Protein AF-A0A086XR44-F1 (afdb_monomer)

Structure (mmCIF, N/CA/C/O backbone):
data_AF-A0A086XR44-F1
#
_entry.id   AF-A0A086XR44-F1
#
loop_
_atom_site.group_PDB
_atom_site.id
_atom_site.type_symbol
_atom_site.label_atom_id
_atom_site.label_alt_id
_atom_site.label_comp_id
_atom_site.label_asym_id
_atom_site.label_entity_id
_atom_site.label_seq_id
_atom_site.pdbx_PDB_ins_code
_atom_site.Cartn_x
_atom_site.Cartn_y
_atom_site.Cartn_z
_atom_site.occupancy
_atom_site.B_iso_or_equiv
_atom_site.auth_seq_id
_atom_site.auth_comp_id
_atom_site.auth_asym_id
_atom_site.auth_atom_id
_atom_site.pdbx_PDB_model_num
ATOM 1 N N . MET A 1 1 ? -2.323 15.886 -8.050 1.00 65.56 1 MET A N 1
ATOM 2 C CA . MET A 1 1 ? -1.390 14.756 -7.868 1.00 65.56 1 MET A CA 1
ATOM 3 C C . MET A 1 1 ? -0.703 14.491 -9.195 1.00 65.56 1 MET A C 1
ATOM 5 O O . MET A 1 1 ? -1.319 14.731 -10.231 1.00 65.56 1 MET A O 1
ATOM 9 N N . SER A 1 2 ? 0.565 14.086 -9.165 1.00 91.62 2 SER A N 1
ATOM 10 C CA . SER A 1 2 ? 1.334 13.680 -10.346 1.00 91.62 2 SER A CA 1
ATOM 11 C C . SER A 1 2 ? 0.829 12.342 -10.904 1.00 91.62 2 SER A C 1
ATOM 13 O O . SER A 1 2 ? 0.250 11.546 -10.166 1.00 91.62 2 SER A O 1
ATOM 15 N N . LEU A 1 3 ? 1.084 12.061 -12.189 1.00 93.94 3 LEU A N 1
ATOM 16 C CA . LEU A 1 3 ? 0.737 10.780 -12.825 1.00 93.94 3 LEU A CA 1
ATOM 17 C C . LEU A 1 3 ? 1.347 9.586 -12.074 1.00 93.94 3 LEU A C 1
ATOM 19 O O . LEU A 1 3 ? 0.687 8.570 -11.888 1.00 93.94 3 LEU A O 1
ATOM 23 N N . THR A 1 4 ? 2.591 9.719 -11.608 1.00 94.69 4 THR A N 1
ATOM 24 C CA . THR A 1 4 ? 3.276 8.669 -10.840 1.00 94.69 4 THR A CA 1
ATOM 25 C C . THR A 1 4 ? 2.541 8.342 -9.543 1.00 94.69 4 THR A C 1
ATOM 27 O O . THR A 1 4 ? 2.40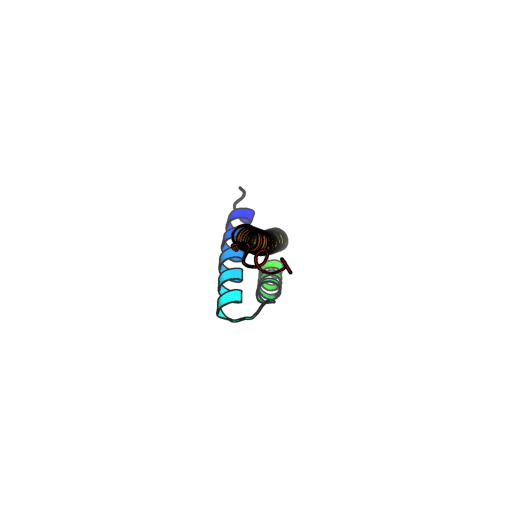3 7.171 -9.208 1.00 94.69 4 THR A O 1
ATOM 30 N N . GLU A 1 5 ? 2.067 9.363 -8.824 1.00 94.94 5 GLU A N 1
ATOM 31 C CA . GLU A 1 5 ? 1.348 9.188 -7.557 1.00 94.94 5 GLU A CA 1
ATOM 32 C C . GLU A 1 5 ? -0.012 8.525 -7.787 1.00 94.94 5 GLU A C 1
ATOM 34 O O . GLU A 1 5 ? -0.356 7.590 -7.077 1.00 94.94 5 GLU A O 1
ATOM 39 N N . ASP A 1 6 ? -0.752 8.955 -8.814 1.00 96.94 6 ASP A N 1
ATOM 40 C CA . ASP A 1 6 ? -2.051 8.374 -9.173 1.00 96.94 6 ASP A CA 1
ATOM 41 C C . ASP A 1 6 ? -1.938 6.890 -9.564 1.00 96.94 6 ASP A C 1
ATOM 43 O O . ASP A 1 6 ? -2.705 6.056 -9.082 1.00 96.94 6 ASP A O 1
ATOM 47 N N . LEU A 1 7 ? -0.951 6.539 -10.395 1.00 97.50 7 LEU A N 1
ATOM 48 C CA . LEU A 1 7 ? -0.712 5.147 -10.785 1.00 97.50 7 LEU A CA 1
ATOM 49 C C . LEU A 1 7 ? -0.244 4.292 -9.601 1.00 97.50 7 LEU A C 1
ATOM 51 O O . LEU A 1 7 ? -0.664 3.143 -9.470 1.00 97.50 7 LEU A O 1
ATOM 55 N N . ALA A 1 8 ? 0.617 4.844 -8.744 1.00 97.94 8 ALA A N 1
ATOM 56 C CA . ALA A 1 8 ? 1.089 4.171 -7.542 1.00 97.94 8 ALA A CA 1
ATOM 57 C C . ALA A 1 8 ? -0.050 3.898 -6.550 1.00 97.94 8 ALA A C 1
ATOM 59 O O . ALA A 1 8 ? -0.121 2.798 -6.004 1.00 97.94 8 ALA A O 1
ATOM 60 N N . ASP A 1 9 ? -0.944 4.866 -6.344 1.00 98.19 9 ASP A N 1
ATOM 61 C CA . ASP A 1 9 ? -2.069 4.749 -5.417 1.00 98.19 9 ASP A CA 1
ATOM 62 C C . ASP A 1 9 ? -3.081 3.693 -5.879 1.00 98.19 9 ASP A C 1
ATOM 64 O O . ASP A 1 9 ? -3.418 2.781 -5.121 1.00 98.19 9 ASP A O 1
ATOM 68 N N . LYS A 1 10 ? -3.464 3.736 -7.163 1.00 98.25 10 LYS A N 1
ATOM 69 C CA . LYS A 1 10 ? -4.349 2.733 -7.777 1.00 98.25 10 LYS A CA 1
ATOM 70 C C . LYS A 1 10 ? -3.774 1.326 -7.654 1.00 98.25 10 LYS A C 1
ATOM 72 O O . LYS A 1 10 ? -4.445 0.428 -7.151 1.00 98.25 10 LYS A O 1
ATOM 77 N N . LEU A 1 11 ? -2.509 1.147 -8.041 1.00 98.44 11 LEU A N 1
ATOM 78 C CA . LEU A 1 11 ? -1.855 -0.156 -7.958 1.00 98.44 11 LEU A CA 1
ATOM 79 C C . LEU A 1 11 ? -1.737 -0.646 -6.508 1.00 98.44 11 LEU A C 1
ATOM 81 O O . LEU A 1 11 ? -1.880 -1.840 -6.247 1.00 98.44 11 LEU A O 1
ATOM 85 N N . ALA A 1 12 ? -1.478 0.253 -5.558 1.00 98.56 12 ALA A N 1
ATOM 86 C CA . ALA A 1 12 ? -1.430 -0.086 -4.142 1.00 98.56 12 ALA A CA 1
ATOM 87 C C . ALA A 1 12 ? -2.796 -0.577 -3.635 1.00 98.56 12 ALA A C 1
ATOM 89 O O . ALA A 1 12 ? -2.844 -1.590 -2.938 1.00 98.56 12 ALA A O 1
ATOM 90 N N . ALA A 1 13 ? -3.896 0.069 -4.031 1.00 98.38 13 ALA A N 1
ATOM 91 C CA . ALA A 1 13 ? -5.244 -0.353 -3.654 1.00 98.38 13 ALA A CA 1
ATOM 92 C C . ALA A 1 13 ? -5.580 -1.744 -4.217 1.00 98.38 13 ALA A C 1
ATOM 94 O O . ALA A 1 13 ? -6.001 -2.626 -3.465 1.00 98.38 13 ALA A O 1
ATOM 95 N N . ASP A 1 14 ? -5.309 -1.975 -5.507 1.00 98.56 14 ASP A N 1
ATOM 96 C CA . ASP A 1 14 ? -5.492 -3.285 -6.147 1.00 98.56 14 ASP A CA 1
ATOM 97 C C . ASP A 1 14 ? -4.637 -4.374 -5.482 1.00 98.56 14 ASP A C 1
ATOM 99 O O . ASP A 1 14 ? -5.090 -5.503 -5.278 1.00 98.56 14 ASP A O 1
ATOM 103 N N . THR A 1 15 ? -3.404 -4.035 -5.094 1.00 98.56 15 THR A N 1
ATOM 104 C CA . THR A 1 15 ? -2.495 -4.973 -4.426 1.00 98.56 15 THR A CA 1
ATOM 105 C C . THR A 1 15 ? -3.006 -5.357 -3.042 1.00 98.56 15 THR A C 1
ATOM 107 O O . THR A 1 15 ? -3.009 -6.540 -2.714 1.00 98.56 15 THR A O 1
ATOM 110 N N . LEU A 1 16 ? -3.479 -4.400 -2.239 1.00 97.94 16 LEU A N 1
ATOM 111 C CA . LEU A 1 16 ? -4.053 -4.689 -0.920 1.00 97.94 16 LEU A CA 1
ATOM 112 C C . LEU A 1 16 ? -5.331 -5.528 -1.034 1.00 97.94 16 LEU A C 1
ATOM 114 O O . LEU A 1 16 ? -5.489 -6.496 -0.295 1.00 97.94 16 LEU A O 1
ATOM 118 N N . ALA A 1 17 ? -6.195 -5.231 -2.007 1.00 98.00 17 ALA A N 1
ATOM 119 C CA . ALA A 1 17 ? -7.370 -6.056 -2.275 1.00 98.00 17 ALA A CA 1
ATOM 120 C C . ALA A 1 17 ? -6.982 -7.492 -2.677 1.00 98.00 17 ALA A C 1
ATOM 122 O O . ALA A 1 17 ? -7.635 -8.458 -2.277 1.00 98.00 17 ALA A O 1
ATOM 123 N N . ALA A 1 18 ? -5.904 -7.659 -3.450 1.00 98.25 18 ALA A N 1
ATOM 124 C CA . ALA A 1 18 ? -5.365 -8.977 -3.765 1.00 98.25 18 ALA A CA 1
ATOM 125 C C . ALA A 1 18 ? -4.804 -9.682 -2.518 1.00 98.25 18 ALA A C 1
ATOM 127 O O . ALA A 1 18 ? -5.119 -10.853 -2.326 1.00 98.25 18 ALA A O 1
ATOM 128 N N . MET A 1 19 ? -4.064 -8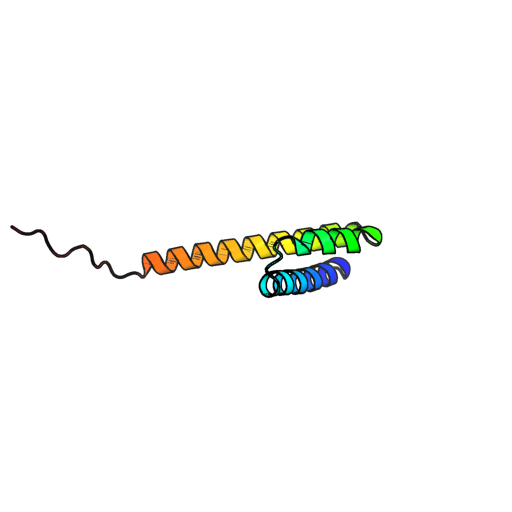.979 -1.651 1.00 98.06 19 MET A N 1
ATOM 129 C CA . MET A 1 19 ? -3.555 -9.514 -0.377 1.00 98.06 19 MET A CA 1
ATOM 130 C C . MET A 1 19 ? -4.686 -10.072 0.492 1.00 98.06 19 MET A C 1
ATOM 132 O O . MET A 1 19 ? -4.5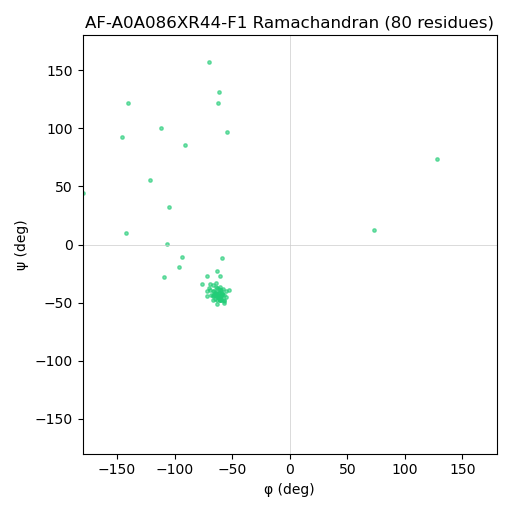76 -11.185 0.997 1.00 98.06 19 MET A O 1
ATOM 136 N N . GLU A 1 20 ? -5.797 -9.342 0.623 1.00 96.12 20 GLU A N 1
ATOM 137 C CA . GLU A 1 20 ? -6.958 -9.801 1.398 1.00 96.12 20 GLU A CA 1
ATOM 138 C C . GLU A 1 20 ? -7.603 -11.059 0.798 1.00 96.12 20 GLU A C 1
ATOM 140 O O . GLU A 1 20 ? -8.047 -11.942 1.530 1.00 96.12 20 GLU A O 1
ATOM 145 N N . ARG A 1 21 ? -7.639 -11.170 -0.535 1.00 97.50 21 ARG A N 1
ATOM 146 C CA . ARG A 1 21 ? -8.237 -12.318 -1.236 1.00 97.50 21 ARG A CA 1
ATOM 147 C C . ARG A 1 21 ? -7.362 -13.567 -1.212 1.00 97.50 21 ARG A C 1
ATOM 149 O O . ARG A 1 21 ? -7.898 -14.672 -1.228 1.00 97.50 21 ARG A O 1
ATOM 156 N N . THR A 1 22 ? -6.043 -13.406 -1.252 1.00 97.31 22 THR A N 1
ATOM 157 C CA . THR A 1 22 ? -5.091 -14.525 -1.324 1.00 97.31 22 THR A CA 1
ATOM 158 C C . THR A 1 22 ? -4.535 -14.923 0.039 1.00 97.31 22 THR A C 1
ATOM 160 O O . THR A 1 22 ? -4.029 -16.034 0.174 1.00 97.31 22 THR A O 1
ATOM 163 N N . GLY A 1 23 ? -4.619 -14.039 1.037 1.00 97.06 23 GLY A N 1
ATOM 164 C CA . GLY A 1 23 ? -3.964 -14.205 2.333 1.00 97.06 23 GLY A CA 1
ATOM 165 C C . GLY A 1 23 ? -2.447 -13.988 2.289 1.00 97.06 23 GL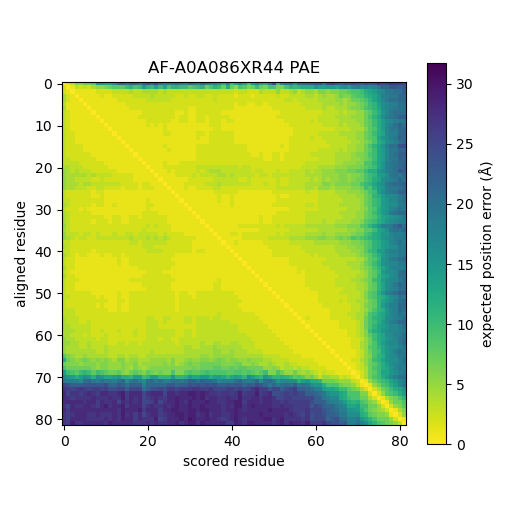Y A C 1
ATOM 166 O O . GLY A 1 23 ? -1.758 -14.339 3.242 1.00 97.06 23 GLY A O 1
ATOM 167 N N . ASP A 1 24 ? -1.905 -13.442 1.196 1.00 97.44 24 ASP A N 1
ATOM 168 C CA . ASP A 1 24 ? -0.473 -13.168 1.074 1.00 97.44 24 ASP A CA 1
ATOM 169 C C . ASP A 1 24 ? -0.135 -11.749 1.555 1.00 97.44 24 ASP A C 1
ATOM 171 O O . ASP A 1 24 ? -0.032 -10.810 0.767 1.00 97.44 24 ASP A O 1
ATOM 175 N N . ASP A 1 25 ? 0.077 -11.587 2.865 1.00 94.88 25 ASP A N 1
ATOM 176 C CA . ASP A 1 25 ? 0.390 -10.298 3.508 1.00 94.88 25 ASP A CA 1
ATOM 177 C C . ASP A 1 25 ? 1.662 -9.604 2.975 1.00 94.88 25 ASP A C 1
ATOM 179 O O . ASP A 1 25 ? 1.929 -8.441 3.298 1.00 94.88 25 ASP A O 1
ATOM 183 N N . ARG A 1 26 ? 2.487 -10.299 2.185 1.00 95.88 26 ARG A N 1
ATOM 184 C CA . ARG A 1 26 ? 3.752 -9.775 1.650 1.00 95.88 26 ARG A CA 1
ATOM 185 C C . ARG A 1 26 ? 3.707 -9.437 0.163 1.00 95.88 26 ARG A C 1
ATOM 187 O O . ARG A 1 26 ? 4.707 -8.920 -0.336 1.00 95.88 26 ARG A O 1
ATOM 194 N N . LEU A 1 27 ? 2.575 -9.622 -0.518 1.00 98.06 27 LEU A N 1
ATOM 195 C CA . LEU A 1 27 ? 2.446 -9.380 -1.961 1.00 98.06 27 LEU A CA 1
ATOM 196 C C . LEU A 1 27 ? 2.909 -7.975 -2.377 1.00 98.06 27 LEU A C 1
ATOM 198 O O . LEU A 1 27 ? 3.592 -7.818 -3.389 1.00 98.06 27 LEU A O 1
ATOM 202 N N . TYR A 1 28 ? 2.613 -6.949 -1.571 1.00 98.19 28 TYR A N 1
ATOM 203 C CA . TYR A 1 28 ? 3.038 -5.574 -1.858 1.00 98.19 28 TYR A CA 1
ATOM 204 C C . TYR A 1 28 ? 4.565 -5.404 -1.925 1.00 98.19 28 TYR A C 1
ATOM 206 O O . TYR A 1 28 ? 5.056 -4.542 -2.648 1.00 98.19 28 TYR A O 1
ATOM 214 N N . LEU A 1 29 ? 5.349 -6.232 -1.229 1.00 98.19 29 LEU A N 1
ATOM 215 C CA . LEU A 1 29 ? 6.810 -6.191 -1.333 1.00 98.19 29 LEU A CA 1
ATOM 216 C C . LEU A 1 29 ? 7.286 -6.733 -2.683 1.00 98.19 29 LEU A C 1
ATOM 218 O O . LEU A 1 29 ? 8.198 -6.162 -3.280 1.00 98.19 29 LEU A O 1
ATOM 222 N N . GLU A 1 30 ? 6.660 -7.800 -3.176 1.00 98.38 30 GLU A N 1
ATOM 223 C CA . GLU A 1 30 ? 7.012 -8.421 -4.455 1.00 98.38 30 GLU A CA 1
ATOM 224 C C . GLU A 1 30 ? 6.590 -7.540 -5.635 1.00 98.38 30 GLU A C 1
ATOM 226 O O . GLU A 1 30 ? 7.402 -7.271 -6.522 1.00 98.38 30 GLU A O 1
ATOM 231 N N . VAL A 1 31 ? 5.372 -6.986 -5.595 1.00 98.38 31 VAL A N 1
ATOM 232 C CA . VAL A 1 31 ? 4.907 -5.996 -6.582 1.00 98.38 31 VAL A CA 1
ATOM 233 C C . VAL A 1 31 ? 5.819 -4.771 -6.577 1.00 98.38 31 VAL A C 1
ATOM 235 O O . VAL A 1 31 ? 6.268 -4.337 -7.637 1.00 98.38 31 VAL A O 1
ATOM 238 N N . GLY A 1 32 ? 6.170 -4.263 -5.390 1.00 98.44 32 GLY A N 1
ATOM 239 C CA . GLY A 1 32 ? 7.099 -3.146 -5.233 1.00 98.44 32 GLY A CA 1
ATOM 240 C C . GLY A 1 32 ? 8.467 -3.418 -5.866 1.00 98.44 32 GLY A C 1
ATOM 241 O O . GLY A 1 32 ? 9.009 -2.559 -6.558 1.00 98.44 32 GLY A O 1
ATOM 242 N N . LYS A 1 33 ? 9.035 -4.614 -5.675 1.00 98.31 33 LYS A N 1
ATOM 243 C CA . LYS A 1 33 ? 10.291 -5.004 -6.338 1.00 98.31 33 LYS A CA 1
ATOM 244 C C . LYS A 1 33 ? 10.139 -5.050 -7.856 1.00 98.31 33 LYS A C 1
ATOM 246 O O . LYS A 1 33 ? 11.007 -4.532 -8.549 1.00 98.31 33 LYS A O 1
ATOM 251 N N . ALA A 1 34 ? 9.049 -5.631 -8.363 1.00 98.25 34 ALA A N 1
ATOM 252 C CA . ALA A 1 34 ? 8.812 -5.773 -9.798 1.00 98.25 34 ALA A CA 1
ATOM 253 C C . ALA A 1 34 ? 8.743 -4.413 -10.512 1.00 98.25 34 ALA A C 1
ATOM 255 O O . ALA A 1 34 ? 9.398 -4.223 -11.536 1.00 98.25 34 ALA A O 1
ATOM 256 N N . ILE A 1 35 ? 8.019 -3.440 -9.945 1.00 97.50 35 ILE A N 1
ATOM 257 C CA . ILE A 1 35 ? 7.951 -2.082 -10.511 1.00 97.50 35 ILE A CA 1
ATOM 258 C C . ILE A 1 35 ? 9.283 -1.329 -10.371 1.00 97.50 35 ILE A C 1
ATOM 260 O O . ILE A 1 35 ? 9.660 -0.579 -11.272 1.00 97.50 35 ILE A O 1
ATOM 264 N N . GLY A 1 36 ? 10.032 -1.571 -9.289 1.00 97.94 36 GLY A N 1
ATOM 265 C CA . GLY A 1 36 ? 11.324 -0.933 -9.020 1.00 97.94 36 GLY A CA 1
ATOM 266 C C . GLY A 1 36 ? 12.411 -1.246 -10.047 1.00 97.94 36 GLY A C 1
ATOM 267 O O . GLY A 1 36 ? 13.329 -0.448 -10.219 1.00 97.94 36 GLY A O 1
ATOM 268 N N . VAL A 1 37 ? 12.282 -2.357 -10.783 1.00 98.19 37 VAL A N 1
ATOM 269 C CA . VAL A 1 37 ? 13.186 -2.704 -11.894 1.00 98.19 37 VAL A CA 1
ATOM 270 C C . VAL A 1 37 ? 13.154 -1.641 -12.998 1.00 98.19 37 VAL A C 1
ATOM 272 O O . VAL A 1 37 ? 14.185 -1.359 -13.603 1.00 98.19 37 VAL A O 1
ATOM 275 N N . LEU A 1 38 ? 11.982 -1.050 -13.264 1.00 97.62 38 LEU A N 1
ATOM 276 C CA . LEU A 1 38 ? 11.779 -0.095 -14.359 1.00 97.62 38 LEU A CA 1
ATOM 277 C C . LEU A 1 38 ? 11.571 1.345 -13.878 1.00 97.62 38 LEU A C 1
ATOM 279 O O . LEU A 1 38 ? 11.888 2.282 -14.607 1.00 97.62 38 LEU A O 1
ATOM 283 N N . SER A 1 39 ? 11.030 1.544 -12.674 1.00 97.88 39 SER A N 1
ATOM 284 C CA . SER A 1 39 ? 10.759 2.876 -12.129 1.00 97.88 39 SER A CA 1
ATOM 285 C C . SER A 1 39 ? 10.950 2.921 -10.606 1.00 97.88 39 SER A C 1
ATOM 287 O O . SER A 1 39 ? 10.007 2.672 -9.848 1.00 97.88 39 SER A O 1
ATOM 289 N N . PRO A 1 40 ? 12.155 3.293 -10.133 1.00 97.31 40 PRO A N 1
ATOM 290 C CA . PRO A 1 40 ? 12.440 3.438 -8.704 1.00 97.31 40 PRO A CA 1
ATOM 291 C C . PRO A 1 40 ? 11.531 4.466 -8.015 1.00 97.31 40 PRO A C 1
ATOM 293 O O . PRO A 1 40 ? 10.980 4.203 -6.952 1.00 97.31 40 PRO A O 1
ATOM 296 N N . SER A 1 41 ? 11.273 5.611 -8.654 1.00 97.25 41 SER A N 1
ATOM 297 C CA . SER A 1 41 ? 10.420 6.651 -8.065 1.00 97.25 41 SER A CA 1
ATOM 298 C C . SER A 1 41 ? 8.959 6.207 -7.919 1.00 97.25 41 SER A C 1
ATOM 300 O O . SER A 1 41 ? 8.301 6.562 -6.943 1.00 97.25 41 SER A O 1
ATOM 302 N N . MET A 1 42 ? 8.441 5.402 -8.857 1.00 97.19 42 MET A N 1
ATOM 303 C CA . MET A 1 42 ? 7.102 4.821 -8.719 1.00 97.19 42 MET A CA 1
ATOM 304 C C . MET A 1 42 ? 7.066 3.761 -7.615 1.00 97.19 42 MET A C 1
ATOM 306 O O . MET A 1 42 ? 6.088 3.704 -6.875 1.00 97.19 42 MET A O 1
ATOM 310 N N . GLN A 1 43 ? 8.129 2.962 -7.459 1.00 98.50 43 GLN A N 1
ATOM 311 C CA . GLN A 1 43 ? 8.255 2.011 -6.352 1.00 98.50 43 GLN A CA 1
ATOM 312 C C . GLN A 1 43 ? 8.155 2.706 -4.993 1.00 98.50 43 GLN A C 1
ATOM 314 O O . GLN A 1 43 ? 7.412 2.251 -4.122 1.00 98.50 43 GLN A O 1
ATOM 319 N N . GLU A 1 44 ? 8.880 3.807 -4.806 1.00 98.12 44 GLU A N 1
ATOM 320 C CA . GLU A 1 44 ? 8.848 4.569 -3.557 1.00 98.12 44 GLU A CA 1
ATOM 321 C C . GLU A 1 44 ? 7.445 5.109 -3.257 1.00 98.12 44 GLU A C 1
ATOM 323 O O . GLU A 1 44 ? 6.943 4.926 -2.142 1.00 98.12 44 GLU A O 1
ATOM 328 N N . ALA A 1 45 ? 6.787 5.699 -4.263 1.00 98.19 45 ALA A N 1
ATOM 329 C CA . ALA A 1 45 ? 5.417 6.195 -4.152 1.00 98.19 45 ALA A CA 1
ATOM 330 C C . ALA A 1 45 ? 4.429 5.066 -3.809 1.00 98.19 45 ALA A C 1
ATOM 332 O O . ALA A 1 45 ? 3.671 5.177 -2.848 1.00 98.19 45 ALA A O 1
ATOM 333 N N . PHE A 1 46 ? 4.501 3.940 -4.520 1.00 98.62 46 PHE A N 1
ATOM 334 C CA . PHE A 1 46 ? 3.638 2.776 -4.311 1.00 98.62 46 PHE A CA 1
ATOM 335 C C . PHE A 1 46 ? 3.790 2.190 -2.904 1.00 98.62 46 PHE A C 1
ATOM 337 O O . PHE A 1 46 ? 2.799 1.956 -2.209 1.00 98.62 46 PHE A O 1
ATOM 344 N N . LEU A 1 47 ? 5.030 1.992 -2.442 1.00 98.50 47 LEU A N 1
ATOM 345 C CA . LEU A 1 47 ? 5.283 1.486 -1.094 1.00 98.50 47 LEU A CA 1
ATOM 346 C C . LEU A 1 47 ? 4.799 2.476 -0.027 1.00 98.50 47 LEU A C 1
ATOM 348 O O . LEU A 1 47 ? 4.357 2.054 1.043 1.00 98.50 47 LEU A O 1
ATOM 352 N N . SER A 1 48 ? 4.876 3.781 -0.303 1.00 98.31 48 SER A N 1
ATOM 353 C CA . SER A 1 48 ? 4.313 4.816 0.565 1.00 98.31 48 SER A CA 1
ATOM 354 C C . SER A 1 48 ? 2.791 4.693 0.668 1.00 98.31 48 SER A C 1
ATOM 356 O O . SER A 1 48 ? 2.278 4.566 1.782 1.00 98.31 48 SER A O 1
ATOM 358 N N . SER A 1 49 ? 2.083 4.616 -0.465 1.00 98.38 49 SER A N 1
ATOM 359 C CA . SER A 1 49 ? 0.626 4.425 -0.502 1.00 98.38 49 SER A CA 1
ATOM 360 C C . SER A 1 49 ? 0.192 3.133 0.196 1.00 98.38 49 SER A C 1
ATOM 362 O O . SER A 1 49 ? -0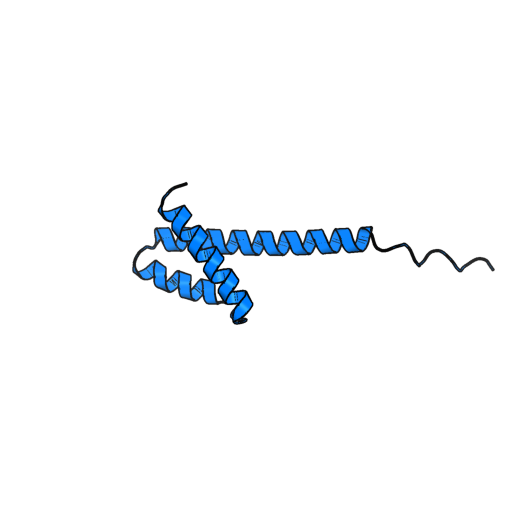.723 3.162 1.019 1.00 98.38 49 SER A O 1
ATOM 364 N N . CYS A 1 50 ? 0.893 2.013 -0.025 1.00 98.50 50 CYS A N 1
ATOM 365 C CA . CYS A 1 50 ? 0.616 0.752 0.677 1.00 98.50 50 CYS A CA 1
ATOM 366 C C . CYS A 1 50 ? 0.707 0.921 2.201 1.00 98.50 50 CYS A C 1
ATOM 368 O O . CYS A 1 50 ? -0.198 0.525 2.936 1.00 98.50 50 CYS A O 1
ATOM 370 N N . ARG A 1 51 ? 1.791 1.537 2.695 1.00 97.94 51 ARG A N 1
ATOM 371 C CA . ARG A 1 51 ? 1.978 1.782 4.135 1.00 97.94 51 ARG A CA 1
ATOM 372 C C . ARG A 1 51 ? 0.889 2.685 4.704 1.00 97.94 51 ARG A C 1
ATOM 374 O O . ARG A 1 51 ? 0.393 2.403 5.794 1.00 97.94 51 ARG A O 1
ATOM 381 N N . LEU A 1 52 ? 0.514 3.737 3.976 1.00 98.00 52 LEU A N 1
ATOM 382 C CA . LEU A 1 52 ? -0.551 4.653 4.374 1.00 98.00 52 LEU A CA 1
ATOM 383 C C . LEU A 1 52 ? -1.892 3.922 4.510 1.00 98.00 52 LEU A C 1
ATOM 385 O O . LEU A 1 52 ? -2.549 4.052 5.541 1.00 98.00 52 LEU A O 1
ATOM 389 N N . MET A 1 53 ? -2.270 3.106 3.524 1.00 97.25 53 MET A N 1
ATOM 390 C CA . MET A 1 53 ? -3.521 2.345 3.564 1.00 97.25 53 MET A CA 1
ATOM 391 C C . MET A 1 53 ? -3.544 1.302 4.682 1.00 97.25 53 MET A C 1
ATOM 393 O O . MET A 1 53 ? -4.536 1.199 5.404 1.00 97.25 53 MET A O 1
ATOM 397 N N . LEU A 1 54 ? -2.443 0.577 4.903 1.00 97.00 54 LEU A N 1
ATOM 398 C CA . LEU A 1 54 ? -2.333 -0.361 6.025 1.00 97.00 54 LEU A CA 1
ATOM 399 C C . LEU A 1 54 ? -2.461 0.357 7.378 1.00 97.00 54 LEU A C 1
ATOM 401 O O . LEU A 1 54 ? -3.140 -0.134 8.283 1.00 97.00 54 LEU A O 1
ATOM 405 N N . ALA A 1 55 ? -1.831 1.526 7.525 1.00 98.19 55 ALA A N 1
ATOM 406 C CA . ALA A 1 55 ? -1.953 2.345 8.727 1.00 98.19 55 ALA A CA 1
ATOM 407 C C . ALA A 1 55 ? -3.391 2.849 8.925 1.00 98.19 55 ALA A C 1
ATOM 409 O O . ALA A 1 55 ? -3.924 2.737 10.030 1.00 98.19 55 ALA A O 1
ATOM 410 N N . ALA A 1 56 ? -4.041 3.331 7.863 1.00 97.44 56 ALA A N 1
ATOM 411 C CA . ALA A 1 56 ? -5.434 3.767 7.894 1.00 97.44 56 ALA A C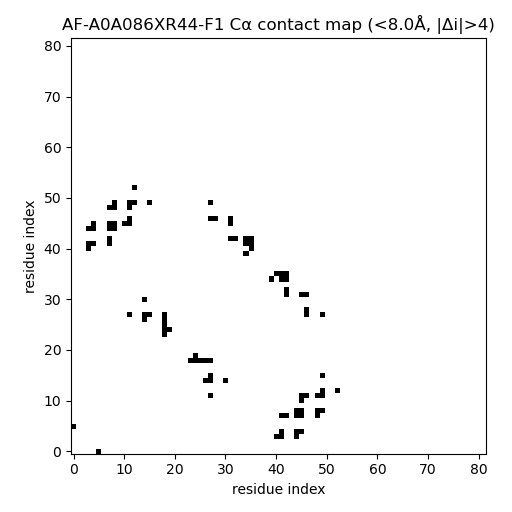A 1
ATOM 412 C C . ALA A 1 56 ? -6.381 2.619 8.279 1.00 97.44 56 ALA A C 1
ATOM 414 O O . ALA A 1 56 ? -7.231 2.793 9.153 1.00 97.44 56 ALA A O 1
ATOM 415 N N . GLY A 1 57 ? -6.191 1.425 7.709 1.00 96.12 57 GLY A N 1
ATOM 416 C CA . GLY A 1 57 ? -6.960 0.228 8.053 1.00 96.12 57 GLY A CA 1
ATOM 417 C C . GLY A 1 57 ? -6.803 -0.168 9.523 1.00 96.12 57 GLY A C 1
ATOM 418 O O . GLY A 1 57 ? -7.796 -0.405 10.213 1.00 96.12 57 GLY A O 1
ATOM 419 N N . ARG A 1 58 ? -5.569 -0.161 10.046 1.00 96.81 58 ARG A N 1
ATOM 420 C CA . ARG A 1 58 ? -5.300 -0.396 11.478 1.00 96.81 58 ARG A CA 1
ATOM 421 C C . ARG A 1 58 ? -5.957 0.660 12.364 1.00 96.81 58 ARG A C 1
ATOM 423 O O . ARG A 1 58 ? -6.604 0.308 13.344 1.00 96.81 58 ARG A O 1
ATOM 430 N N . GLY A 1 59 ? -5.828 1.936 12.004 1.00 98.19 59 GLY A N 1
ATOM 431 C CA . GLY A 1 59 ? -6.455 3.041 12.728 1.00 98.19 59 GLY A CA 1
ATOM 432 C C . GLY A 1 59 ? -7.979 2.930 12.749 1.00 98.19 59 GLY A C 1
ATOM 433 O O . GLY A 1 59 ? -8.598 3.163 13.786 1.00 98.19 59 GLY A O 1
ATOM 434 N N . ARG A 1 60 ? -8.587 2.503 11.635 1.00 97.75 60 ARG A N 1
ATOM 435 C CA . ARG A 1 60 ? -10.032 2.284 11.553 1.00 97.75 60 ARG A CA 1
ATOM 436 C C . ARG A 1 60 ? -10.490 1.149 12.463 1.00 97.75 60 ARG A C 1
ATOM 438 O O . ARG A 1 60 ? -11.453 1.348 13.194 1.00 97.75 60 ARG A O 1
ATOM 445 N N . ARG A 1 61 ? -9.797 0.005 12.444 1.00 97.19 61 ARG A N 1
ATOM 446 C CA . ARG A 1 61 ? -10.095 -1.132 13.335 1.00 97.19 61 ARG A CA 1
ATOM 447 C C . ARG A 1 61 ? -10.001 -0.723 14.803 1.00 97.19 61 ARG A C 1
ATOM 449 O O . ARG A 1 61 ? -10.942 -0.930 15.552 1.00 97.19 61 ARG A O 1
ATOM 456 N N . PHE A 1 62 ? -8.922 -0.040 15.173 1.00 97.56 62 PHE A N 1
ATOM 457 C CA . PHE A 1 62 ? -8.734 0.459 16.532 1.00 97.56 62 PHE A CA 1
ATOM 458 C C . PHE A 1 62 ? -9.857 1.407 16.982 1.00 97.56 62 PHE A C 1
ATOM 460 O O . PHE A 1 62 ? -10.327 1.324 18.115 1.00 97.56 62 PHE A O 1
ATOM 467 N N . LEU A 1 63 ? -10.300 2.316 16.107 1.00 97.12 63 LEU A N 1
ATOM 468 C CA . LE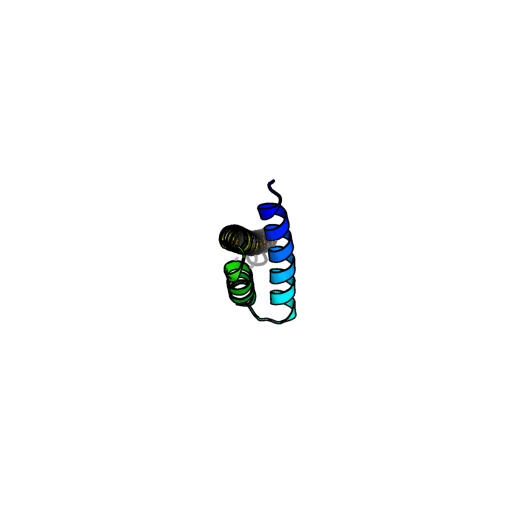U A 1 63 ? -11.411 3.219 16.407 1.00 97.12 63 LEU A CA 1
ATOM 469 C C . LEU A 1 63 ? -12.728 2.456 16.614 1.00 97.12 63 LEU A C 1
ATOM 471 O O . LEU A 1 63 ? -13.462 2.759 17.553 1.00 97.12 63 LEU A O 1
ATOM 475 N N . ASP A 1 64 ? -13.008 1.476 15.755 1.00 96.75 64 ASP A N 1
ATOM 476 C CA . ASP A 1 64 ? -14.210 0.640 15.821 1.00 96.75 64 ASP A CA 1
ATOM 477 C C . ASP A 1 64 ? -14.273 -0.150 17.137 1.00 96.75 64 ASP A C 1
ATOM 479 O O . ASP A 1 64 ? -15.261 -0.072 17.867 1.00 96.75 64 ASP A O 1
ATOM 483 N N . GLU A 1 65 ? -13.160 -0.777 17.533 1.00 9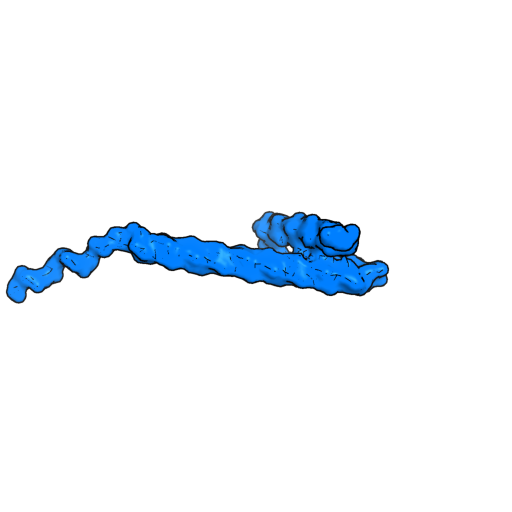6.12 65 GLU A N 1
ATOM 484 C CA . GLU A 1 65 ? -13.043 -1.483 18.813 1.00 96.12 65 GLU A CA 1
ATOM 485 C C . GLU A 1 65 ? -13.321 -0.563 20.011 1.00 96.12 65 GLU A C 1
ATOM 487 O O . GLU A 1 65 ? -13.946 -0.978 20.989 1.00 96.12 65 GLU A O 1
ATOM 492 N N . ARG A 1 66 ? -12.873 0.698 19.967 1.00 95.38 66 ARG A N 1
ATOM 493 C CA . ARG A 1 66 ? -13.129 1.676 21.039 1.00 95.38 66 ARG A CA 1
ATOM 494 C C . ARG A 1 66 ? -14.591 2.090 21.111 1.00 95.38 66 ARG A C 1
ATOM 496 O O . ARG A 1 66 ? -15.113 2.238 22.214 1.00 95.38 66 ARG A O 1
ATOM 503 N N . MET A 1 67 ? -15.248 2.261 19.966 1.00 95.56 67 MET A N 1
ATOM 504 C CA . MET A 1 67 ? -16.681 2.556 19.926 1.00 95.56 67 MET A CA 1
ATOM 505 C C . MET A 1 67 ? -17.503 1.374 20.442 1.00 95.56 67 MET A C 1
ATOM 507 O O . MET A 1 67 ? -18.388 1.581 21.266 1.00 95.56 67 MET A O 1
ATOM 511 N N . ALA A 1 68 ? -17.169 0.145 20.038 1.00 94.06 68 ALA A N 1
ATOM 512 C CA . ALA A 1 68 ? -17.843 -1.063 20.509 1.00 94.06 68 ALA A CA 1
ATOM 513 C C . ALA A 1 68 ? -17.754 -1.216 22.038 1.00 94.06 68 ALA A C 1
ATOM 515 O O . ALA A 1 68 ? -18.757 -1.499 22.686 1.00 94.06 68 ALA A O 1
ATOM 516 N N . GLN A 1 69 ? -16.584 -0.953 22.630 1.00 91.19 69 GLN A N 1
ATOM 517 C CA . GLN A 1 69 ? -16.401 -0.959 24.089 1.00 91.19 69 GLN A CA 1
ATOM 518 C C . GLN A 1 69 ? -17.196 0.147 24.794 1.00 91.19 69 GLN A C 1
ATOM 520 O O . GLN A 1 69 ? -17.753 -0.090 25.859 1.00 91.19 69 GLN A O 1
ATOM 525 N N . ALA A 1 70 ? -17.260 1.348 24.213 1.00 91.00 70 ALA A N 1
ATOM 526 C CA . ALA A 1 70 ? -18.004 2.469 24.789 1.00 91.00 70 ALA A CA 1
ATOM 527 C C . ALA A 1 70 ? -19.532 2.294 24.689 1.00 91.00 70 ALA A C 1
ATOM 529 O O . ALA A 1 70 ? -20.266 2.855 25.498 1.00 91.00 70 ALA A O 1
ATOM 530 N N . MET A 1 71 ? -20.004 1.547 23.687 1.00 81.44 71 MET A N 1
ATOM 531 C CA . MET A 1 71 ? -21.423 1.267 23.443 1.00 81.44 71 MET A CA 1
ATOM 532 C C . MET A 1 71 ? -21.911 -0.035 24.086 1.00 81.44 71 MET A C 1
ATOM 534 O O . MET A 1 71 ? -23.119 -0.273 24.113 1.00 81.44 71 MET A O 1
ATOM 538 N N . ALA A 1 72 ? -21.010 -0.885 24.589 1.00 74.06 72 ALA A N 1
ATOM 539 C CA . ALA A 1 72 ? -21.393 -2.080 2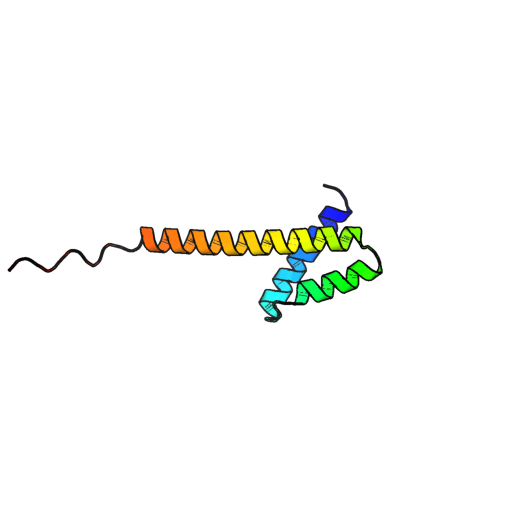5.324 1.00 74.06 72 ALA A CA 1
ATOM 540 C C . ALA A 1 72 ? -22.155 -1.658 26.598 1.00 74.06 72 ALA A C 1
ATOM 542 O O . ALA A 1 72 ? -21.613 -0.887 27.394 1.00 74.06 72 ALA A O 1
ATOM 543 N N . PRO A 1 73 ? -23.411 -2.107 26.795 1.00 60.31 73 PRO A N 1
ATOM 544 C CA . PRO A 1 73 ? -24.176 -1.746 27.979 1.00 60.31 73 PRO A CA 1
ATOM 545 C C . PRO A 1 73 ? -23.446 -2.252 29.223 1.00 60.31 73 PRO A C 1
ATOM 547 O O . PRO A 1 73 ? -23.059 -3.423 29.280 1.00 60.31 73 PRO A O 1
ATOM 550 N N . ASP A 1 74 ? -23.278 -1.368 30.210 1.00 63.25 74 ASP A N 1
ATOM 551 C CA . ASP A 1 74 ? -22.859 -1.728 31.564 1.00 63.25 74 ASP A CA 1
ATOM 552 C C . ASP A 1 74 ? -23.829 -2.797 32.083 1.00 63.25 74 ASP A C 1
ATOM 554 O O . ASP A 1 74 ? -24.952 -2.519 32.490 1.00 63.25 74 ASP A O 1
ATOM 558 N N . SER A 1 75 ? -23.427 -4.054 31.952 1.00 59.59 75 SER A N 1
ATOM 559 C CA . SER A 1 75 ? -24.166 -5.223 32.425 1.00 59.59 75 SER A CA 1
ATOM 560 C C . SER A 1 75 ? -23.498 -5.768 33.690 1.00 59.59 75 SER A C 1
ATOM 562 O O . SER A 1 75 ? -23.496 -6.968 33.938 1.00 59.59 75 SER A O 1
ATOM 564 N N . GLY A 1 76 ? -22.900 -4.876 34.492 1.00 58.00 76 GLY A N 1
ATOM 565 C CA . GLY A 1 76 ? -22.016 -5.251 35.596 1.00 58.00 76 GLY A CA 1
ATOM 566 C C . GLY A 1 76 ? -22.115 -4.406 36.866 1.00 58.00 76 GLY A C 1
ATOM 567 O O . GLY A 1 76 ? -21.279 -4.583 37.751 1.00 58.00 76 GLY A O 1
ATOM 568 N N . ARG A 1 77 ? -23.103 -3.514 37.005 1.00 57.88 77 ARG A N 1
ATOM 569 C CA . ARG A 1 77 ? -23.416 -2.841 38.278 1.00 57.88 77 ARG A CA 1
ATOM 570 C C . ARG A 1 77 ? -24.848 -3.098 38.740 1.00 57.88 77 ARG A C 1
ATOM 572 O O . ARG A 1 77 ? -25.591 -2.169 39.023 1.00 57.88 77 ARG A O 1
ATOM 579 N N . ASP A 1 78 ? -25.214 -4.366 38.868 1.00 55.97 78 ASP A N 1
ATOM 580 C CA . ASP A 1 78 ? -26.327 -4.776 39.727 1.00 55.97 78 ASP A CA 1
ATOM 581 C C . ASP A 1 78 ? -25.944 -6.086 40.429 1.00 55.97 78 ASP A C 1
ATOM 583 O O . ASP A 1 78 ? -25.570 -7.055 39.771 1.00 55.97 78 ASP A O 1
ATOM 587 N N . GLY A 1 79 ? -25.945 -6.087 41.765 1.00 55.25 79 GLY A N 1
ATOM 588 C CA . GLY A 1 79 ? -25.661 -7.276 42.578 1.00 55.25 79 GLY A CA 1
ATOM 589 C C . GLY A 1 79 ? -24.581 -7.080 43.640 1.00 55.25 79 GLY A C 1
ATOM 590 O O . GLY A 1 79 ? -23.472 -7.592 43.514 1.00 55.25 79 GLY A O 1
ATOM 591 N N . GLY A 1 80 ? -24.913 -6.359 44.711 1.00 51.56 80 GLY A N 1
ATOM 592 C CA . GLY A 1 80 ? -24.056 -6.264 45.893 1.00 51.56 80 GLY A CA 1
ATOM 593 C C . GLY A 1 80 ? -24.635 -5.403 47.011 1.00 51.56 80 GLY A C 1
ATOM 594 O O . GLY A 1 80 ? -23.925 -4.558 47.547 1.00 51.56 80 GLY A O 1
ATOM 595 N N . HIS A 1 81 ? -25.925 -5.566 47.314 1.00 54.97 81 HIS A N 1
ATOM 596 C CA . HIS A 1 81 ? -26.514 -5.119 48.575 1.00 54.97 81 HIS A CA 1
ATOM 597 C C . HIS A 1 81 ? -26.891 -6.367 49.370 1.00 54.97 81 HIS A C 1
ATOM 599 O O . HIS A 1 81 ? -27.921 -6.958 49.072 1.00 54.97 81 HIS A O 1
ATOM 605 N N . ASP A 1 82 ? -26.048 -6.744 50.330 1.00 51.66 82 ASP A N 1
ATOM 606 C CA . ASP A 1 82 ? -26.391 -7.551 51.509 1.00 51.66 82 ASP A CA 1
ATOM 607 C C . ASP A 1 82 ? -25.376 -7.246 52.624 1.00 51.66 82 ASP A C 1
ATOM 609 O O . ASP A 1 82 ? -24.156 -7.425 52.389 1.00 51.66 82 ASP A O 1
#

Solvent-accessible surface area (backbone atoms only — not comparable to full-atom values): 4726 Å² total; per-residue (Å²): 133,55,73,57,50,53,54,15,42,53,51,26,53,55,43,53,55,46,23,72,74,71,68,42,89,57,52,61,60,55,54,34,52,61,46,35,78,82,33,55,71,40,23,55,43,19,54,48,39,40,51,52,52,54,50,51,52,52,52,50,52,56,50,51,56,52,49,52,62,74,65,52,75,88,85,78,87,81,91,86,88,130

Mean predicted aligned error: 6.55 Å

Foldseek 3Di:
DDPLLVVLLVVLVVQVVVCVVPVPPCSLVVVLVVVCVPDVPSSVSNVVNNVVVVVVVVVVVVVVVVVCVVPPPCPDPDDDDD

Secondary structure (DSSP, 8-state):
--HHHHHHHHHHHHHHHHHHHH--TTHHHHHHHHHHTT-HHHHHHHHHHHHHHHHHHHHHHHHHHHHHHHHS----S-----

Sequence (82 aa):
MSLTEDLADKLAADTLAAMERTGDDRLYLEVGKAIGVLSPSMQEAFLSSCRLMLAAGRGRRFLDERMAQAMAPDSGRDGGHD

Radius of gyration: 20.41 Å; Cα contacts (8 Å, |Δi|>4): 48; chains: 1; bounding box: 40×29×66 Å

pLDDT: mean 91.41, std 13.81, range [51.56, 98.62]

Nearest PDB structures (foldseek):
  1m8l-assembly1_A  TM=3.822E-01  e=5.912E+00  unclassified
  6nyi-assembly1_C  TM=4.789E-01  e=9.155E+00  synthetic construct
  6o0i-assembly1_A  TM=3.639E-01  e=9.155E+00  synthetic construct

Organism: NCBI:txid1105367